Protein AF-A0A822FPP5-F1 (afdb_monomer)

Sequence (127 aa):
FNLKRSSTEFTSPDYYINIRKALISGFFMQAAHLEKTGHYLTIKDNQIVQLHPSTVLDHKPEWVLYNEFVLTTKNYIRTVTDIKPEWLLTIAPQYYELQSLPECEAKRQLMHIYQRMENKRNTQQRT

Structure (mmCIF, N/CA/C/O backbone):
data_AF-A0A822FPP5-F1
#
_entry.id   AF-A0A822FPP5-F1
#
loop_
_atom_site.group_PDB
_atom_site.id
_atom_site.type_symbol
_atom_site.label_atom_id
_atom_site.label_alt_id
_atom_site.label_comp_id
_atom_site.label_asym_id
_atom_site.label_entity_id
_atom_site.label_seq_id
_atom_site.pdbx_PDB_ins_code
_atom_site.Cartn_x
_atom_site.Cartn_y
_atom_site.Cartn_z
_atom_site.occupancy
_atom_site.B_iso_or_equiv
_atom_site.auth_seq_id
_atom_site.auth_comp_id
_atom_site.auth_asym_id
_atom_site.auth_atom_id
_atom_site.pdbx_PDB_model_num
ATOM 1 N N . PHE A 1 1 ? -0.252 5.951 -34.915 1.00 53.50 1 PHE A N 1
ATOM 2 C CA . PHE A 1 1 ? 0.124 6.508 -33.600 1.00 53.50 1 PHE A CA 1
ATOM 3 C C . PHE A 1 1 ? 1.583 6.155 -33.305 1.00 53.50 1 PHE A C 1
ATOM 5 O O . PHE A 1 1 ? 1.849 5.015 -32.962 1.00 53.50 1 PHE A O 1
ATOM 12 N N . ASN A 1 2 ? 2.527 7.091 -33.478 1.00 68.62 2 ASN A N 1
ATOM 13 C CA . ASN A 1 2 ? 3.952 6.896 -33.149 1.00 68.62 2 ASN A CA 1
ATOM 14 C C . ASN A 1 2 ? 4.245 7.403 -31.728 1.00 68.62 2 ASN A C 1
ATOM 16 O O . ASN A 1 2 ? 4.986 8.365 -31.533 1.00 68.62 2 ASN A O 1
ATOM 20 N N . LEU A 1 3 ? 3.618 6.790 -30.723 1.00 76.56 3 LEU A N 1
ATOM 21 C CA . LEU A 1 3 ? 3.969 7.062 -29.330 1.00 76.56 3 LEU A CA 1
ATOM 22 C C . LEU A 1 3 ? 5.274 6.329 -29.006 1.00 76.56 3 LEU A C 1
ATOM 24 O O . LEU A 1 3 ? 5.360 5.108 -29.125 1.00 76.56 3 LEU A O 1
ATOM 28 N N . LYS A 1 4 ? 6.305 7.084 -28.614 1.00 76.88 4 LYS A N 1
ATOM 29 C CA . LYS A 1 4 ? 7.589 6.527 -28.180 1.00 76.88 4 LYS A CA 1
ATOM 30 C C . LYS A 1 4 ? 7.356 5.634 -26.959 1.00 76.88 4 LYS A C 1
ATOM 32 O O . LYS A 1 4 ? 6.850 6.106 -25.943 1.00 76.88 4 LYS A O 1
ATOM 37 N N . ARG A 1 5 ? 7.750 4.358 -27.045 1.00 70.38 5 ARG A N 1
ATOM 38 C CA . ARG A 1 5 ? 7.714 3.426 -25.909 1.00 70.38 5 A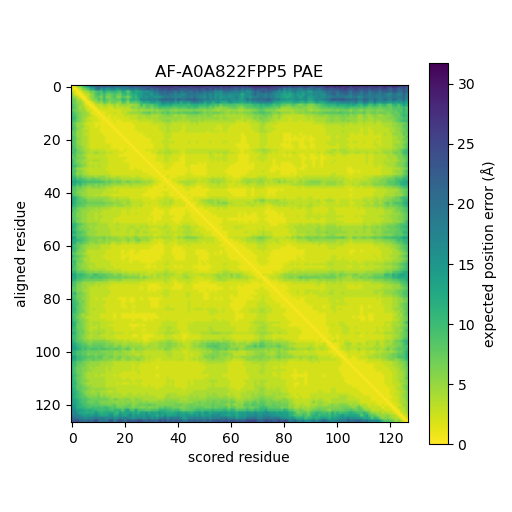RG A CA 1
ATOM 39 C C . ARG A 1 5 ? 8.622 3.965 -24.799 1.00 70.38 5 ARG A C 1
ATOM 41 O O . ARG A 1 5 ? 9.836 4.017 -24.972 1.00 70.38 5 ARG A O 1
ATOM 48 N N . SER A 1 6 ? 8.031 4.372 -23.680 1.00 74.19 6 SER A N 1
ATOM 49 C CA . SER A 1 6 ? 8.745 4.876 -22.498 1.00 74.19 6 SER A CA 1
ATOM 50 C C . SER A 1 6 ? 9.064 3.785 -21.468 1.00 74.19 6 SER A C 1
ATOM 52 O O . SER A 1 6 ? 9.749 4.054 -20.487 1.00 74.19 6 SER A O 1
ATOM 54 N N . SER A 1 7 ? 8.581 2.554 -21.671 1.00 81.38 7 SER A N 1
ATOM 55 C CA . SER A 1 7 ? 8.811 1.438 -20.749 1.00 81.38 7 SER A CA 1
ATOM 56 C C . SER A 1 7 ? 10.234 0.890 -20.857 1.00 81.38 7 SER A C 1
ATOM 58 O O . SER A 1 7 ? 10.757 0.734 -21.964 1.00 81.38 7 SER A O 1
ATOM 60 N N . THR A 1 8 ? 10.800 0.492 -19.721 1.00 88.75 8 THR A N 1
ATOM 61 C CA . THR A 1 8 ? 12.080 -0.219 -19.635 1.00 88.75 8 THR A CA 1
ATOM 62 C C . THR A 1 8 ? 12.021 -1.607 -20.296 1.00 88.75 8 THR A C 1
ATOM 64 O O . THR A 1 8 ? 10.961 -2.103 -20.701 1.00 88.75 8 THR A O 1
ATOM 67 N N . GLU A 1 9 ? 13.184 -2.229 -20.487 1.00 91.25 9 GLU A N 1
ATOM 68 C CA . GLU A 1 9 ? 13.279 -3.627 -20.921 1.00 91.25 9 GLU A CA 1
ATOM 69 C C . GLU A 1 9 ? 12.788 -4.584 -19.831 1.00 91.25 9 GLU A C 1
ATOM 71 O O . GLU A 1 9 ? 12.873 -4.273 -18.645 1.00 91.25 9 GLU A O 1
ATOM 76 N N . PHE A 1 10 ? 12.294 -5.758 -20.232 1.00 90.44 10 PHE A N 1
ATOM 77 C CA . PHE A 1 10 ? 11.768 -6.769 -19.306 1.00 90.44 10 PHE A CA 1
ATOM 78 C C . PHE A 1 10 ? 12.819 -7.281 -18.308 1.00 90.44 10 PHE A C 1
ATOM 80 O O . PHE A 1 10 ? 12.497 -7.609 -17.173 1.00 90.44 10 PHE A O 1
ATOM 87 N N . THR A 1 11 ? 14.084 -7.313 -18.721 1.00 94.50 11 THR A N 1
ATOM 88 C CA . THR A 1 11 ? 15.233 -7.731 -17.906 1.00 94.50 11 THR A CA 1
ATOM 89 C C . THR A 1 11 ? 15.635 -6.697 -16.853 1.00 94.50 11 THR A C 1
ATOM 91 O O . THR A 1 11 ? 16.428 -7.003 -15.964 1.00 94.50 11 THR A O 1
ATOM 94 N N . SER A 1 12 ? 15.109 -5.470 -16.933 1.00 94.31 12 SER A N 1
ATOM 95 C CA . SER A 1 12 ? 15.417 -4.416 -15.974 1.00 94.31 12 SER A CA 1
ATOM 96 C C . SER A 1 12 ? 14.785 -4.724 -14.611 1.00 94.31 12 SER A C 1
ATOM 98 O O . SER A 1 12 ? 13.589 -5.030 -14.553 1.00 94.31 12 SER A O 1
ATOM 100 N N . PRO A 1 13 ? 15.516 -4.538 -13.496 1.00 92.31 13 PRO A N 1
ATOM 101 C CA . PRO A 1 13 ? 14.940 -4.676 -12.156 1.00 92.31 13 PRO A CA 1
ATOM 102 C C . PRO A 1 13 ? 13.786 -3.689 -11.908 1.00 92.31 13 PRO A C 1
ATOM 104 O O . PRO A 1 13 ? 12.908 -3.944 -11.082 1.00 92.31 13 PRO A O 1
ATOM 107 N N . ASP A 1 14 ? 13.743 -2.585 -12.657 1.00 93.00 14 ASP A N 1
ATOM 108 C CA . ASP A 1 14 ? 12.717 -1.556 -12.526 1.00 93.00 14 ASP A CA 1
ATOM 109 C C . ASP A 1 14 ? 11.441 -1.864 -13.313 1.00 93.00 14 ASP A C 1
ATOM 111 O O . ASP A 1 14 ? 10.452 -1.152 -13.147 1.00 93.00 14 ASP A O 1
ATOM 115 N N . TYR A 1 15 ? 11.413 -2.910 -14.149 1.00 94.38 15 TYR A N 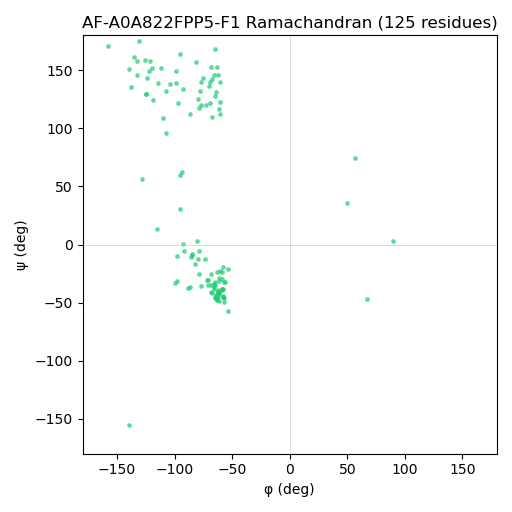1
ATOM 116 C CA . TYR A 1 15 ? 10.276 -3.198 -15.031 1.00 94.38 15 TYR A CA 1
ATOM 117 C C . TYR A 1 15 ? 8.945 -3.282 -14.264 1.00 94.38 15 TYR A C 1
ATOM 119 O O . TYR A 1 15 ? 8.031 -2.488 -14.498 1.00 94.38 15 TYR A O 1
ATOM 127 N N . TYR A 1 16 ? 8.857 -4.165 -13.265 1.00 94.44 16 TYR A N 1
ATOM 128 C CA . TYR A 1 16 ? 7.656 -4.303 -12.433 1.00 94.44 16 TYR A CA 1
ATOM 129 C C . TYR A 1 16 ? 7.450 -3.128 -11.471 1.00 94.44 16 TYR A C 1
ATOM 131 O O . TYR A 1 16 ? 6.315 -2.785 -11.141 1.00 94.44 16 TYR A O 1
ATOM 139 N N . ILE A 1 17 ? 8.529 -2.486 -11.013 1.00 95.12 17 ILE A N 1
ATOM 140 C CA . ILE A 1 17 ? 8.444 -1.308 -10.138 1.00 95.12 17 ILE A CA 1
ATOM 141 C C . ILE A 1 17 ? 7.761 -0.155 -10.878 1.00 95.12 17 ILE A C 1
ATOM 143 O O . ILE A 1 17 ? 6.880 0.498 -10.321 1.00 95.12 17 ILE A O 1
ATOM 147 N N . ASN A 1 18 ? 8.127 0.065 -12.139 1.00 94.44 18 ASN A N 1
ATOM 148 C CA . ASN A 1 18 ? 7.565 1.117 -12.976 1.00 94.44 18 ASN A CA 1
ATOM 149 C C . ASN A 1 18 ? 6.082 0.877 -13.266 1.00 94.44 18 ASN A C 1
ATOM 151 O O . ASN A 1 18 ? 5.305 1.825 -13.206 1.00 94.44 18 ASN A O 1
ATOM 155 N N . ILE A 1 19 ? 5.671 -0.378 -13.485 1.00 95.31 19 ILE A N 1
ATOM 156 C CA . ILE A 1 19 ? 4.251 -0.731 -13.640 1.00 95.31 19 ILE A CA 1
ATOM 157 C C . ILE A 1 19 ? 3.472 -0.380 -12.366 1.00 95.31 19 ILE A C 1
ATOM 159 O O . ILE A 1 19 ? 2.457 0.307 -12.438 1.00 95.31 19 ILE A O 1
ATOM 163 N N . ARG A 1 20 ? 3.969 -0.769 -11.185 1.00 96.50 20 ARG A N 1
ATOM 164 C CA . ARG A 1 20 ? 3.303 -0.452 -9.909 1.00 96.50 20 ARG A CA 1
ATOM 165 C C . ARG A 1 20 ? 3.209 1.051 -9.645 1.00 96.50 20 ARG A C 1
ATOM 167 O O . ARG A 1 20 ? 2.163 1.531 -9.220 1.00 96.50 20 ARG A O 1
ATOM 174 N N . LYS A 1 21 ? 4.268 1.809 -9.942 1.00 95.94 21 LYS A N 1
ATOM 175 C CA . LYS A 1 21 ? 4.245 3.279 -9.859 1.00 95.94 21 LYS A CA 1
ATOM 176 C C . LYS A 1 21 ? 3.234 3.893 -10.832 1.00 95.94 21 LYS A C 1
ATOM 178 O O . LYS A 1 2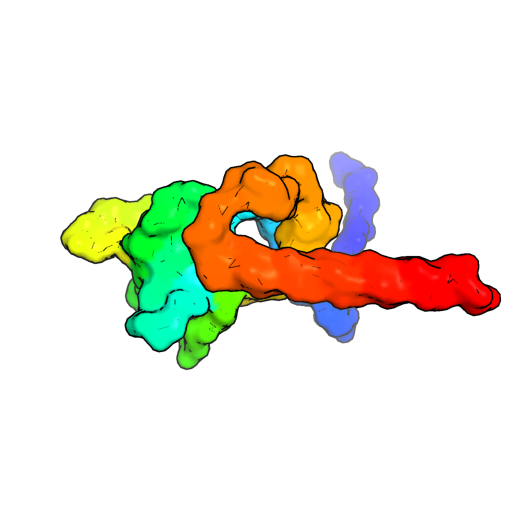1 ? 2.534 4.827 -10.457 1.00 95.94 21 LYS A O 1
ATOM 183 N N . ALA A 1 22 ? 3.118 3.355 -12.045 1.00 95.75 22 ALA A N 1
ATOM 184 C CA . ALA A 1 22 ? 2.123 3.806 -13.016 1.00 95.75 22 ALA A CA 1
ATOM 185 C C . ALA A 1 22 ? 0.682 3.517 -12.557 1.00 95.75 22 ALA A C 1
ATOM 187 O O . ALA A 1 22 ? -0.209 4.326 -12.795 1.00 95.75 22 ALA A O 1
ATOM 188 N N . LEU A 1 23 ? 0.438 2.411 -11.846 1.00 97.31 23 LEU A N 1
ATOM 189 C CA . LEU A 1 23 ? -0.873 2.170 -11.231 1.00 97.31 23 LEU A CA 1
ATOM 190 C C . LEU A 1 23 ? -1.195 3.238 -10.182 1.00 97.31 23 LEU A C 1
ATOM 192 O O . LEU A 1 23 ? -2.298 3.778 -10.176 1.00 97.31 23 LEU A O 1
ATOM 196 N N . ILE A 1 24 ? -0.223 3.608 -9.343 1.00 97.38 24 ILE A N 1
ATOM 197 C CA . ILE A 1 24 ? -0.423 4.642 -8.319 1.00 97.38 24 ILE A CA 1
ATOM 198 C C . ILE A 1 24 ? -0.847 5.973 -8.941 1.00 97.38 24 ILE A C 1
ATOM 200 O O . ILE A 1 24 ? -1.726 6.623 -8.390 1.00 97.38 24 ILE A O 1
ATOM 204 N N . SER A 1 25 ? -0.319 6.376 -10.101 1.00 95.50 25 SER A N 1
ATOM 205 C CA . SER A 1 25 ? -0.717 7.661 -10.696 1.00 95.50 25 SER A CA 1
ATOM 206 C C . SER A 1 25 ? -2.201 7.738 -11.077 1.00 95.50 25 SER A C 1
ATOM 208 O O . SER A 1 25 ? -2.738 8.838 -11.151 1.00 95.50 25 SER A O 1
ATOM 210 N N . GLY A 1 26 ? -2.867 6.598 -11.302 1.00 96.31 26 GLY A N 1
ATOM 211 C CA . GLY A 1 26 ? -4.315 6.541 -11.544 1.00 96.31 26 GLY A CA 1
ATOM 212 C C . GLY A 1 26 ? -5.145 6.189 -10.306 1.00 96.31 26 GLY A C 1
ATOM 213 O O . GLY A 1 26 ? -6.269 6.658 -10.166 1.00 96.31 26 GLY A O 1
ATOM 214 N N . PHE A 1 27 ? -4.590 5.387 -9.398 1.00 97.62 27 PHE A N 1
ATOM 215 C CA . PHE A 1 27 ? -5.322 4.757 -8.296 1.00 97.62 27 PHE A CA 1
ATOM 216 C C . PHE A 1 27 ? -4.877 5.228 -6.906 1.00 97.62 27 PHE A C 1
ATOM 218 O O . PHE A 1 27 ? -5.243 4.614 -5.912 1.00 97.62 27 PHE A O 1
ATOM 225 N N . PHE A 1 28 ? -4.110 6.316 -6.793 1.00 96.81 28 PHE A N 1
ATOM 226 C CA . PHE A 1 28 ? -3.558 6.812 -5.521 1.00 96.81 28 PHE A CA 1
ATOM 227 C C . PHE A 1 28 ? -4.598 7.042 -4.411 1.00 96.81 28 PHE A C 1
ATOM 229 O O . PHE A 1 28 ? -4.230 7.070 -3.247 1.00 96.81 28 PHE A O 1
ATOM 236 N N . MET A 1 29 ? -5.884 7.207 -4.726 1.00 97.12 29 MET A N 1
ATOM 237 C CA . MET A 1 29 ? -6.941 7.313 -3.709 1.00 97.12 29 MET A CA 1
ATOM 238 C C . MET A 1 29 ? -7.350 5.948 -3.131 1.00 97.12 29 MET A C 1
ATOM 240 O O . MET A 1 29 ? -7.823 5.869 -2.001 1.00 97.12 29 MET A O 1
ATOM 244 N N . GLN A 1 30 ? -7.147 4.869 -3.886 1.00 97.94 30 GLN A N 1
ATOM 245 C CA . GLN A 1 30 ? -7.532 3.501 -3.549 1.00 97.94 30 GLN A CA 1
ATOM 246 C C . GLN A 1 30 ? -6.367 2.740 -2.904 1.00 97.94 30 GLN A C 1
ATOM 248 O O . GLN A 1 30 ? -5.895 1.716 -3.400 1.00 97.94 30 GLN A O 1
ATOM 253 N N . ALA A 1 31 ? -5.891 3.259 -1.773 1.00 98.00 31 ALA A N 1
ATOM 254 C CA . ALA A 1 31 ? -4.854 2.625 -0.966 1.00 98.00 31 ALA A CA 1
ATOM 255 C C . ALA A 1 31 ? -5.405 2.146 0.383 1.00 98.00 31 ALA A C 1
ATOM 257 O O . ALA A 1 31 ? -6.345 2.732 0.932 1.00 98.00 31 ALA A O 1
ATOM 258 N N . ALA A 1 32 ? -4.794 1.101 0.936 1.00 98.19 32 ALA A N 1
ATOM 259 C CA . ALA A 1 32 ? -5.081 0.609 2.276 1.00 98.19 32 ALA A CA 1
ATOM 260 C C . ALA A 1 32 ? -3.800 0.192 3.012 1.00 98.19 32 ALA A C 1
ATOM 262 O O . ALA A 1 32 ? -2.820 -0.232 2.394 1.00 98.19 32 ALA A O 1
ATOM 263 N N . HIS A 1 33 ? -3.832 0.312 4.336 1.00 98.25 33 HIS A N 1
ATOM 264 C CA . HIS A 1 33 ? -2.736 -0.011 5.246 1.00 98.25 33 HIS A CA 1
ATOM 265 C C . HIS A 1 33 ? -3.113 -1.191 6.147 1.00 98.25 33 HIS A C 1
ATOM 267 O O . HIS A 1 33 ? -4.253 -1.271 6.606 1.00 98.25 33 HIS A O 1
ATOM 273 N N . LEU A 1 34 ? -2.179 -2.109 6.384 1.00 97.88 34 LEU A N 1
ATOM 274 C CA . LEU A 1 34 ? -2.362 -3.258 7.265 1.00 97.88 34 LEU A CA 1
ATOM 275 C C . LEU A 1 34 ? -2.225 -2.839 8.732 1.00 97.88 34 LEU A C 1
ATOM 277 O O . LEU A 1 34 ? -1.152 -2.463 9.195 1.00 97.88 34 LEU A O 1
ATOM 281 N N . GLU A 1 35 ? -3.295 -2.994 9.500 1.00 95.88 35 GLU A N 1
ATOM 282 C CA . GLU A 1 35 ? -3.270 -2.755 10.938 1.00 95.88 35 GLU A CA 1
ATOM 283 C C . GLU A 1 35 ? -2.698 -3.960 11.700 1.00 95.88 35 GLU A C 1
ATOM 285 O O . GLU A 1 35 ? -2.774 -5.111 11.261 1.00 95.88 35 GLU A O 1
ATOM 290 N N . LYS A 1 36 ? -2.189 -3.719 12.916 1.00 92.38 36 LYS A N 1
ATOM 291 C CA . LYS A 1 36 ? -1.603 -4.758 13.795 1.00 92.38 36 LYS A CA 1
ATOM 292 C C . LYS A 1 36 ? -2.575 -5.889 14.146 1.00 92.38 36 LYS A C 1
ATOM 294 O O . LYS A 1 36 ? -2.163 -6.992 14.484 1.00 92.38 36 LYS A O 1
ATOM 299 N N . THR A 1 37 ? -3.869 -5.609 14.069 1.00 91.81 37 THR A N 1
ATOM 300 C CA . THR A 1 37 ? -4.969 -6.559 14.284 1.00 91.81 37 THR A CA 1
ATOM 301 C C . THR A 1 37 ? -5.220 -7.467 13.071 1.00 91.81 37 THR A C 1
ATOM 303 O O . THR A 1 37 ? -6.028 -8.391 13.152 1.00 91.81 37 THR A O 1
ATOM 306 N N . GLY A 1 38 ? -4.535 -7.237 11.945 1.00 92.88 38 GLY A N 1
ATOM 307 C CA . GLY A 1 3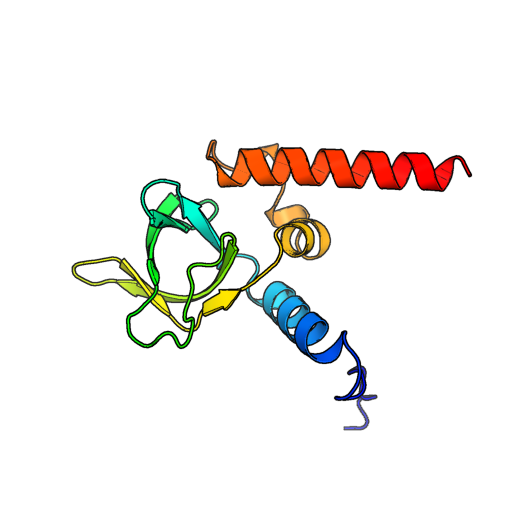8 ? -4.535 -8.103 10.765 1.00 92.88 38 GLY A CA 1
ATOM 308 C C . GLY A 1 38 ? -5.609 -7.798 9.716 1.00 92.88 38 GLY A C 1
ATOM 309 O O . GLY A 1 38 ? -5.693 -8.544 8.728 1.00 92.88 38 GLY A O 1
ATOM 310 N N . HIS A 1 39 ? -6.413 -6.747 9.918 1.00 94.88 39 HIS A N 1
ATOM 311 C CA . HIS A 1 39 ? -7.293 -6.160 8.902 1.00 94.88 39 HIS A CA 1
ATOM 312 C C . HIS A 1 39 ? -6.619 -4.971 8.213 1.00 94.88 39 HIS A C 1
ATOM 314 O O . HIS A 1 39 ? -5.632 -4.437 8.711 1.00 94.88 39 HIS A O 1
ATOM 320 N N . TYR A 1 40 ? -7.162 -4.557 7.073 1.00 97.94 40 TYR A N 1
ATOM 321 C CA . TYR A 1 40 ? -6.715 -3.365 6.368 1.00 97.94 40 TYR A CA 1
ATOM 322 C C . TYR A 1 40 ? -7.633 -2.187 6.673 1.00 97.94 40 TYR A C 1
ATOM 324 O O . TYR A 1 40 ? -8.835 -2.367 6.871 1.00 97.94 40 TYR A O 1
ATOM 332 N N . LEU A 1 41 ? -7.066 -0.988 6.664 1.00 97.31 41 LEU A N 1
ATOM 333 C CA . LEU A 1 41 ? -7.784 0.268 6.795 1.00 97.31 41 LEU A CA 1
ATOM 334 C C . LEU A 1 41 ? -7.568 1.099 5.528 1.00 97.31 41 LEU A C 1
ATOM 336 O O . LEU A 1 41 ? -6.422 1.336 5.134 1.00 97.31 41 LEU A O 1
ATOM 340 N N . THR A 1 42 ? -8.645 1.520 4.861 1.00 97.19 42 THR A N 1
ATOM 341 C CA . THR A 1 42 ? -8.519 2.410 3.698 1.00 97.19 42 THR A CA 1
ATOM 342 C C . THR A 1 42 ? -8.009 3.784 4.122 1.00 97.19 42 THR A C 1
ATOM 344 O O . THR A 1 42 ? -8.366 4.307 5.180 1.00 97.19 42 THR A O 1
ATOM 347 N N . ILE A 1 43 ? -7.158 4.381 3.290 1.00 95.06 43 ILE A N 1
ATOM 348 C CA . ILE A 1 43 ? -6.603 5.705 3.573 1.00 95.06 43 ILE A CA 1
ATOM 349 C C . ILE A 1 43 ? -7.705 6.773 3.452 1.00 95.06 43 ILE A C 1
ATOM 351 O O . ILE A 1 43 ? -8.518 6.723 2.536 1.00 95.06 43 ILE A O 1
ATOM 355 N N . LYS A 1 44 ? -7.702 7.753 4.367 1.00 90.69 44 LYS A N 1
ATOM 356 C CA . LYS A 1 44 ? -8.700 8.831 4.556 1.00 90.69 44 LYS A CA 1
ATOM 357 C C . LYS A 1 44 ? -10.088 8.388 5.028 1.00 90.69 44 LYS A C 1
ATOM 359 O O . LYS A 1 44 ? -10.581 8.976 5.985 1.00 90.69 44 LYS A O 1
ATOM 364 N N . ASP A 1 45 ? -10.680 7.357 4.433 1.00 91.75 45 ASP A N 1
ATOM 365 C CA . ASP A 1 45 ? -12.058 6.946 4.766 1.00 91.75 45 ASP A CA 1
ATOM 366 C C . ASP A 1 45 ? -12.150 5.997 5.969 1.00 91.75 45 ASP A C 1
ATOM 368 O O . ASP A 1 45 ? -13.248 5.723 6.461 1.00 91.75 45 ASP A O 1
ATOM 372 N N . ASN A 1 46 ? -11.008 5.475 6.431 1.00 93.12 46 ASN A N 1
ATOM 373 C CA . ASN A 1 46 ? -10.887 4.568 7.570 1.00 93.12 46 ASN A CA 1
ATOM 374 C C . ASN A 1 46 ? -11.852 3.367 7.513 1.00 93.12 46 ASN A C 1
ATOM 376 O O . ASN A 1 46 ? -12.368 2.914 8.536 1.00 93.12 46 ASN A O 1
ATOM 380 N N . GLN A 1 47 ? -12.107 2.838 6.313 1.00 95.81 47 GLN A N 1
ATOM 381 C CA . GLN A 1 47 ? -12.955 1.663 6.149 1.00 95.81 47 GLN A CA 1
ATOM 382 C C . GLN A 1 47 ? -12.156 0.409 6.477 1.00 95.81 47 GLN A C 1
ATOM 384 O O . GLN A 1 47 ? -11.100 0.160 5.892 1.00 95.81 47 GLN A O 1
ATOM 389 N N . ILE A 1 48 ? -12.681 -0.394 7.401 1.00 96.94 48 ILE A N 1
ATOM 390 C CA . ILE A 1 48 ? -12.117 -1.703 7.729 1.00 96.94 48 ILE A CA 1
ATOM 391 C C . ILE A 1 48 ? -12.431 -2.653 6.576 1.00 96.94 48 ILE A C 1
ATOM 393 O O . ILE A 1 48 ? -13.600 -2.894 6.268 1.00 96.94 48 ILE A O 1
ATOM 397 N N . VAL A 1 49 ? -11.390 -3.205 5.959 1.00 97.75 49 VAL A N 1
ATOM 398 C CA . VAL A 1 49 ? -11.482 -4.112 4.812 1.00 97.75 49 VAL A CA 1
ATOM 399 C C . VAL A 1 49 ? -10.561 -5.320 4.972 1.00 97.75 49 VAL A C 1
ATOM 401 O O . VAL A 1 49 ? -9.611 -5.328 5.760 1.00 97.75 49 VAL A O 1
ATOM 404 N N . GLN A 1 50 ? -10.841 -6.374 4.214 1.00 97.31 50 GLN A N 1
ATOM 405 C CA . GLN A 1 50 ? -9.974 -7.545 4.081 1.00 97.31 50 GLN A CA 1
ATOM 406 C C . GLN A 1 50 ? -9.574 -7.747 2.620 1.00 97.31 50 GLN A C 1
ATOM 408 O O . GLN A 1 50 ? -10.263 -7.297 1.706 1.00 97.31 50 GLN A O 1
ATOM 413 N N . LEU A 1 51 ? -8.468 -8.453 2.382 1.00 97.62 51 LEU A N 1
ATOM 414 C CA . LEU A 1 51 ? -8.139 -8.882 1.025 1.00 97.62 51 LEU A CA 1
ATOM 415 C C . LEU A 1 51 ? -9.215 -9.856 0.541 1.00 97.62 51 LEU A C 1
ATOM 417 O O . LEU A 1 51 ? -9.585 -10.786 1.262 1.00 97.62 51 LEU A O 1
ATOM 421 N N . HIS A 1 52 ? -9.735 -9.629 -0.662 1.00 97.38 52 HIS A N 1
ATOM 422 C CA . HIS A 1 52 ? -10.712 -10.530 -1.258 1.00 97.38 52 HIS A CA 1
ATOM 423 C C . HIS A 1 52 ? -10.109 -11.942 -1.421 1.00 97.38 52 HIS A C 1
ATOM 425 O O . HIS A 1 52 ? -8.958 -12.041 -1.853 1.00 97.38 52 HIS A O 1
ATOM 431 N N . PRO A 1 53 ? -10.855 -13.038 -1.157 1.00 95.12 53 PRO A N 1
ATOM 432 C CA . PRO A 1 53 ? -10.327 -14.408 -1.234 1.00 95.12 53 PRO A CA 1
ATOM 433 C C . PRO A 1 53 ? -9.750 -14.813 -2.597 1.00 95.12 53 PRO A C 1
ATOM 435 O O . PRO A 1 53 ? -8.975 -15.754 -2.680 1.00 95.12 53 PRO A O 1
ATOM 438 N N . SER A 1 54 ? -10.117 -14.104 -3.668 1.00 95.88 54 SER A N 1
ATOM 439 C CA . SER A 1 54 ? -9.570 -14.321 -5.015 1.00 95.88 54 SER A CA 1
ATOM 440 C C . SER A 1 54 ? -8.201 -13.668 -5.249 1.00 95.88 54 SER A C 1
ATOM 442 O O . SER A 1 54 ? -7.736 -13.649 -6.388 1.00 95.88 54 SER A O 1
ATOM 444 N N . THR A 1 55 ? -7.604 -13.026 -4.240 1.00 95.62 55 THR A N 1
ATOM 445 C CA . THR A 1 55 ? -6.263 -12.448 -4.369 1.00 95.62 55 THR A CA 1
ATOM 446 C C . THR A 1 55 ? -5.223 -13.546 -4.572 1.00 95.62 55 THR A C 1
ATOM 448 O O . THR A 1 55 ? -5.337 -14.632 -4.013 1.00 95.62 55 THR A O 1
ATOM 451 N N . VAL A 1 56 ? -4.189 -13.247 -5.355 1.00 96.38 56 VAL A N 1
ATOM 452 C CA . VAL A 1 56 ? -3.042 -14.145 -5.576 1.00 96.38 56 VAL A CA 1
ATOM 453 C C . 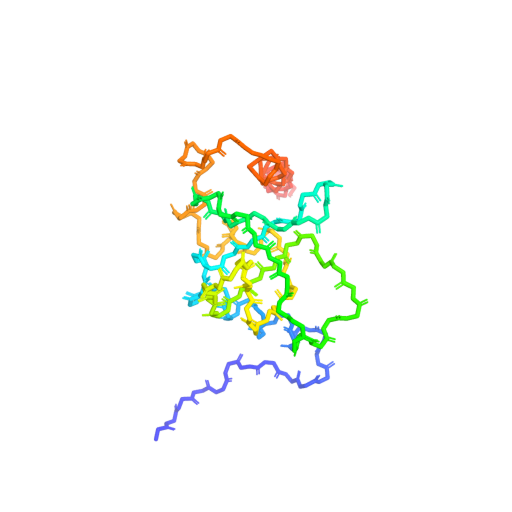VAL A 1 56 ? -1.889 -13.875 -4.606 1.00 96.38 56 VAL A C 1
ATOM 455 O O . VAL A 1 56 ? -0.848 -14.515 -4.698 1.00 96.38 56 VAL A O 1
ATOM 458 N N . LEU A 1 57 ? -2.050 -12.903 -3.702 1.00 94.25 57 LEU A N 1
ATOM 459 C CA . LEU A 1 57 ? -1.053 -12.596 -2.683 1.00 94.25 57 LEU A CA 1
ATOM 460 C C . LEU A 1 57 ? -0.992 -13.735 -1.659 1.00 94.25 57 LEU A C 1
ATOM 462 O O . LEU A 1 57 ? -1.986 -14.052 -1.008 1.00 94.25 57 LEU A O 1
ATOM 466 N N . ASP A 1 58 ? 0.193 -14.315 -1.508 1.00 92.44 58 ASP A N 1
ATOM 467 C CA . ASP A 1 58 ? 0.523 -15.361 -0.532 1.00 92.44 58 ASP A CA 1
ATOM 468 C C . ASP A 1 58 ? 0.898 -14.798 0.852 1.00 92.44 58 ASP A C 1
ATOM 470 O O . ASP A 1 58 ? 1.003 -15.533 1.833 1.00 92.44 58 ASP A O 1
ATOM 474 N N . HIS A 1 59 ? 1.059 -13.480 0.945 1.00 93.62 59 HIS A N 1
ATOM 475 C CA . HIS A 1 59 ? 1.365 -12.739 2.161 1.00 93.62 59 HIS A CA 1
ATOM 476 C C . HIS A 1 59 ? 0.417 -11.543 2.328 1.00 93.62 59 HIS A C 1
ATOM 478 O O . HIS A 1 59 ? -0.415 -11.250 1.467 1.00 93.62 59 HIS A O 1
ATOM 484 N 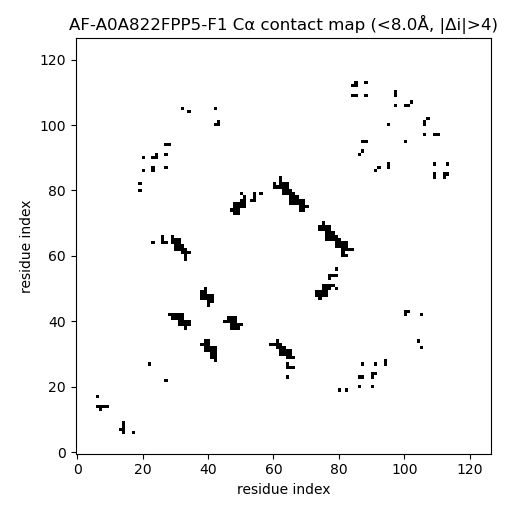N . LYS A 1 60 ? 0.536 -10.839 3.459 1.00 95.06 60 LYS A N 1
ATOM 485 C CA . LYS A 1 60 ? -0.180 -9.585 3.732 1.00 95.06 60 LYS A CA 1
ATOM 486 C C . LYS A 1 60 ? 0.801 -8.410 3.657 1.00 95.06 60 LYS A C 1
ATOM 488 O O . LYS A 1 60 ? 1.485 -8.158 4.649 1.00 95.06 60 LYS A O 1
ATOM 493 N N . PRO A 1 61 ? 0.910 -7.714 2.510 1.00 97.00 61 PRO A N 1
ATOM 494 C CA . PRO A 1 61 ? 1.746 -6.525 2.406 1.00 97.00 61 PRO A CA 1
ATOM 495 C C . PRO A 1 61 ? 1.243 -5.430 3.343 1.00 97.00 61 PRO A C 1
ATOM 497 O O . PRO A 1 61 ? 0.037 -5.283 3.535 1.00 97.00 61 PRO A O 1
ATOM 500 N N . GLU A 1 62 ? 2.153 -4.640 3.899 1.00 97.38 62 GLU A N 1
ATOM 501 C CA . GLU A 1 62 ? 1.796 -3.555 4.816 1.00 97.38 62 GLU A CA 1
ATOM 502 C C . GLU A 1 62 ? 1.000 -2.443 4.120 1.00 97.38 62 GLU A C 1
ATOM 504 O O . GLU A 1 62 ? 0.054 -1.899 4.683 1.00 97.38 62 GLU A O 1
ATOM 509 N N . TRP A 1 63 ? 1.341 -2.154 2.864 1.00 98.06 63 TRP A N 1
ATOM 510 C CA . TRP A 1 63 ? 0.688 -1.147 2.041 1.00 98.06 63 TRP A CA 1
ATOM 511 C C . TRP A 1 63 ? 0.216 -1.768 0.741 1.00 98.06 63 TRP A C 1
ATOM 513 O O . TRP A 1 63 ? 0.975 -2.424 0.025 1.00 98.06 63 TRP A O 1
ATOM 523 N N . VAL A 1 64 ? -1.050 -1.534 0.418 1.00 98.25 64 VAL A N 1
ATOM 524 C CA . VAL A 1 64 ? -1.646 -2.072 -0.795 1.00 98.25 64 VAL A CA 1
ATOM 525 C C . VAL A 1 64 ? -2.424 -1.019 -1.558 1.00 98.25 64 VAL A C 1
ATOM 527 O O . VAL A 1 64 ? -3.063 -0.141 -0.980 1.00 98.25 64 VAL A O 1
ATOM 530 N N . LEU A 1 65 ? -2.384 -1.148 -2.876 1.00 98.31 65 LEU A N 1
ATOM 531 C CA . LEU A 1 65 ? -3.278 -0.483 -3.812 1.00 98.31 65 LEU A CA 1
ATOM 532 C C . LEU A 1 65 ? -4.374 -1.474 -4.201 1.00 98.31 65 LEU A C 1
ATOM 534 O O . LEU A 1 65 ? -4.072 -2.647 -4.430 1.00 98.31 65 LEU A O 1
ATOM 538 N N . TYR A 1 66 ? -5.619 -1.031 -4.302 1.00 98.31 66 TYR A N 1
ATOM 539 C CA . TYR A 1 66 ? -6.727 -1.859 -4.776 1.00 98.31 66 TYR A CA 1
ATOM 540 C C . TYR A 1 66 ? -7.442 -1.183 -5.943 1.00 98.31 66 TYR A C 1
ATOM 542 O O . TYR A 1 66 ? -7.325 0.023 -6.115 1.00 98.31 66 TYR A O 1
ATOM 550 N N . ASN A 1 67 ? -8.160 -1.966 -6.750 1.00 97.81 67 ASN A N 1
ATOM 551 C CA . ASN A 1 67 ? -8.976 -1.444 -7.854 1.00 97.81 67 ASN A CA 1
ATOM 552 C C . ASN A 1 67 ? -10.459 -1.342 -7.478 1.00 97.81 67 ASN A C 1
ATOM 554 O O . ASN A 1 67 ? -11.190 -0.497 -7.989 1.00 97.81 67 ASN A O 1
ATOM 558 N N . GLU A 1 68 ? -10.940 -2.256 -6.634 1.00 97.81 68 GLU A N 1
ATOM 559 C CA . GLU A 1 68 ? -12.367 -2.374 -6.349 1.00 97.81 68 GLU A CA 1
ATOM 560 C C . GLU A 1 68 ? -12.639 -2.597 -4.866 1.00 97.81 68 GLU A C 1
ATOM 562 O O . GLU A 1 68 ? -11.999 -3.429 -4.218 1.00 97.81 68 GLU A O 1
ATOM 567 N N . PHE A 1 69 ? -13.637 -1.870 -4.364 1.00 97.81 69 PHE A N 1
ATOM 568 C CA . PHE A 1 69 ? -14.229 -2.067 -3.051 1.00 97.81 69 PHE A CA 1
ATOM 569 C C . PHE A 1 69 ? -15.500 -2.911 -3.195 1.00 97.81 69 PHE A C 1
ATOM 571 O O . PHE A 1 69 ? -16.434 -2.524 -3.895 1.00 97.81 69 PHE A O 1
ATOM 578 N N . VAL A 1 70 ? -15.551 -4.054 -2.517 1.00 97.75 70 VAL A N 1
ATOM 579 C CA . VAL A 1 70 ? -16.669 -5.000 -2.574 1.00 97.75 70 VAL A CA 1
ATOM 580 C C . VAL A 1 70 ? -17.412 -4.974 -1.238 1.00 97.75 70 VAL A C 1
ATOM 582 O O . VAL A 1 70 ? -16.909 -5.456 -0.219 1.00 97.75 70 VAL A O 1
ATOM 585 N N . LEU A 1 71 ? -18.619 -4.405 -1.254 1.00 96.62 71 LEU A N 1
ATOM 586 C CA . LEU A 1 71 ? -19.498 -4.277 -0.091 1.00 96.62 71 LEU A CA 1
ATOM 587 C C . LEU A 1 71 ? -20.349 -5.548 0.075 1.00 96.62 71 LEU A C 1
ATOM 589 O O . LEU A 1 71 ? -21.210 -5.834 -0.755 1.00 96.62 71 LEU A O 1
ATOM 593 N N . THR A 1 72 ? -20.111 -6.311 1.144 1.00 94.31 72 THR A N 1
ATOM 594 C CA . THR A 1 72 ? -20.907 -7.503 1.508 1.00 94.31 72 THR A CA 1
ATOM 595 C C . THR A 1 72 ? -21.114 -7.556 3.029 1.00 94.31 72 THR A C 1
ATOM 597 O O . THR A 1 72 ? -21.022 -6.532 3.697 1.00 94.31 72 THR A O 1
ATOM 600 N N . THR A 1 73 ? -21.345 -8.738 3.615 1.00 94.31 73 THR A N 1
ATOM 601 C CA . THR A 1 73 ? -21.305 -8.941 5.075 1.00 94.31 73 THR A CA 1
ATOM 602 C C . THR A 1 73 ? -19.958 -8.539 5.689 1.00 94.31 73 THR A C 1
ATOM 604 O O . THR A 1 73 ? -19.908 -8.085 6.829 1.00 94.31 73 THR A O 1
ATOM 607 N N . LYS A 1 74 ? -18.860 -8.705 4.942 1.00 94.62 74 LYS A N 1
ATOM 608 C CA . LYS A 1 74 ? -17.545 -8.130 5.255 1.00 94.62 74 LYS A CA 1
ATOM 609 C C . LYS A 1 74 ? -17.090 -7.296 4.063 1.00 94.62 74 LYS A C 1
ATOM 611 O O . LYS A 1 74 ? -17.327 -7.673 2.917 1.00 94.62 74 LYS A O 1
ATOM 616 N N . ASN A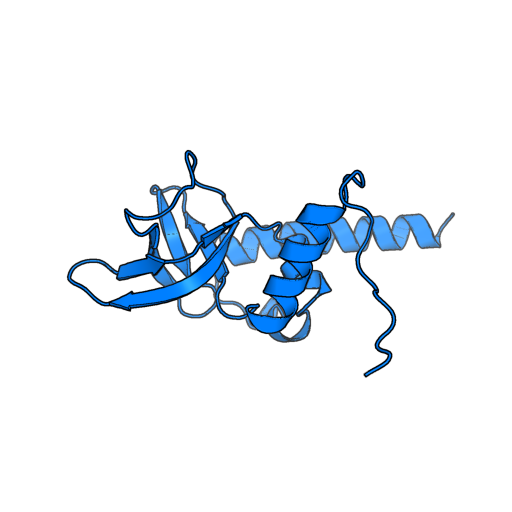 1 75 ? -16.430 -6.176 4.321 1.00 97.56 75 ASN A N 1
ATOM 617 C CA . ASN A 1 75 ? -15.888 -5.358 3.243 1.00 97.56 75 ASN A CA 1
ATOM 618 C C . ASN A 1 75 ? -14.595 -5.982 2.726 1.00 97.56 75 ASN A C 1
ATOM 620 O O . ASN A 1 75 ? -13.703 -6.322 3.512 1.00 97.56 75 ASN A O 1
ATOM 624 N N . TYR A 1 76 ? -14.482 -6.101 1.408 1.00 97.88 76 TYR A N 1
ATOM 625 C CA . TYR A 1 76 ? -13.289 -6.623 0.757 1.00 97.88 76 TYR A CA 1
ATOM 626 C C . TYR A 1 76 ? -12.711 -5.621 -0.231 1.00 97.88 76 TYR A C 1
ATOM 628 O O . TYR A 1 76 ? -13.443 -4.874 -0.873 1.00 97.88 76 TYR A O 1
ATOM 636 N N . ILE A 1 77 ? -11.394 -5.663 -0.401 1.00 98.25 77 ILE A N 1
ATOM 637 C CA . ILE A 1 77 ? -10.701 -5.014 -1.512 1.00 98.25 77 ILE A CA 1
ATOM 638 C C . ILE A 1 77 ? -10.203 -6.072 -2.496 1.00 98.25 77 ILE A C 1
ATOM 640 O O . ILE A 1 77 ? -9.630 -7.092 -2.096 1.00 98.25 77 ILE A O 1
ATOM 644 N N . ARG A 1 78 ? -10.459 -5.851 -3.787 1.00 97.81 78 ARG A N 1
ATOM 645 C CA . ARG A 1 78 ? -10.174 -6.801 -4.873 1.00 97.81 78 ARG A CA 1
ATOM 646 C C . ARG A 1 78 ? -9.196 -6.207 -5.888 1.00 97.81 78 ARG A C 1
ATOM 648 O O . ARG A 1 78 ? -9.136 -4.992 -6.071 1.00 97.81 78 ARG A O 1
ATOM 655 N N . THR A 1 79 ? -8.435 -7.098 -6.531 1.00 97.56 79 THR A N 1
ATOM 656 C CA . THR A 1 79 ? -7.338 -6.771 -7.459 1.00 97.56 79 THR A CA 1
ATOM 657 C C . THR A 1 79 ? -6.311 -5.884 -6.765 1.00 97.56 79 THR A C 1
ATOM 659 O O . THR A 1 79 ? -6.263 -4.671 -6.947 1.00 97.56 79 THR A O 1
ATOM 662 N N . VAL A 1 80 ? -5.543 -6.522 -5.886 1.00 97.88 80 VAL A N 1
ATOM 663 C CA . VAL A 1 80 ? -4.673 -5.849 -4.925 1.00 97.88 80 VAL A CA 1
ATOM 664 C C . VAL A 1 80 ? -3.219 -5.942 -5.378 1.00 97.88 80 VAL A C 1
ATOM 666 O O . VAL A 1 80 ? -2.776 -6.992 -5.838 1.00 97.88 80 VAL A O 1
ATOM 669 N N . THR A 1 81 ? -2.478 -4.845 -5.245 1.00 97.88 81 THR A N 1
ATOM 670 C CA . THR A 1 81 ? -1.055 -4.748 -5.587 1.00 97.88 81 THR A CA 1
ATOM 671 C C . THR A 1 81 ? -0.261 -4.249 -4.383 1.00 97.88 81 THR A C 1
ATOM 673 O O . THR A 1 81 ? -0.606 -3.222 -3.804 1.00 97.88 81 THR A O 1
ATOM 676 N N . ASP A 1 82 ? 0.820 -4.949 -4.033 1.00 97.50 82 ASP A N 1
ATOM 677 C CA . ASP A 1 82 ? 1.802 -4.500 -3.035 1.00 97.50 82 ASP A CA 1
ATOM 678 C C . ASP A 1 82 ? 2.526 -3.234 -3.514 1.00 97.50 82 ASP A C 1
ATOM 680 O O . ASP A 1 82 ? 3.090 -3.215 -4.617 1.00 97.50 82 ASP A O 1
ATOM 684 N N . ILE A 1 83 ? 2.541 -2.188 -2.688 1.00 97.62 83 ILE A N 1
ATOM 685 C CA . ILE A 1 83 ? 3.165 -0.902 -3.005 1.00 97.62 83 ILE A CA 1
ATOM 686 C C . ILE A 1 83 ? 4.048 -0.402 -1.868 1.00 97.62 83 ILE A C 1
ATOM 688 O O . ILE A 1 83 ? 3.867 -0.741 -0.705 1.00 97.62 83 ILE A O 1
ATOM 692 N N . LYS A 1 84 ? 4.987 0.486 -2.204 1.00 97.12 84 LYS A N 1
ATOM 693 C CA . LYS A 1 84 ? 5.772 1.200 -1.197 1.00 97.12 84 LYS A CA 1
ATOM 694 C C . LYS A 1 84 ? 5.121 2.543 -0.839 1.00 97.12 84 LYS A C 1
ATOM 696 O O . LYS A 1 84 ? 4.786 3.298 -1.758 1.00 97.12 84 LYS A O 1
ATOM 701 N N . PRO A 1 85 ? 5.003 2.897 0.452 1.00 96.12 85 PRO A N 1
ATOM 702 C CA . PRO A 1 85 ? 4.402 4.161 0.886 1.00 96.12 85 PRO A CA 1
ATOM 703 C C . PRO A 1 85 ? 5.142 5.406 0.373 1.00 96.12 85 PRO A C 1
ATOM 705 O O . PRO A 1 85 ? 4.510 6.431 0.117 1.00 96.12 85 PRO A O 1
ATOM 708 N N . GLU A 1 86 ? 6.458 5.331 0.125 1.00 96.62 86 GLU A N 1
ATOM 709 C CA . GLU A 1 86 ? 7.215 6.437 -0.485 1.00 96.62 86 GLU A CA 1
ATOM 710 C C . GLU A 1 86 ? 6.663 6.838 -1.862 1.00 96.62 86 GLU A C 1
ATOM 712 O O . GLU A 1 86 ? 6.781 7.992 -2.282 1.00 96.62 86 GLU A O 1
ATOM 717 N N . TRP A 1 87 ? 6.075 5.891 -2.597 1.00 97.12 87 TRP A N 1
ATOM 718 C CA . TRP A 1 87 ? 5.526 6.152 -3.925 1.00 97.12 87 TRP A CA 1
ATOM 719 C C . TRP A 1 87 ? 4.253 6.995 -3.848 1.00 97.12 87 TRP A C 1
ATOM 721 O O . TRP A 1 87 ? 4.060 7.867 -4.686 1.00 97.12 87 TRP A O 1
ATOM 731 N N . LEU A 1 88 ? 3.433 6.812 -2.813 1.00 96.94 88 LEU A N 1
ATOM 732 C CA . LEU A 1 88 ? 2.235 7.624 -2.581 1.00 96.94 88 LEU A CA 1
ATOM 733 C C . LEU A 1 88 ? 2.605 9.091 -2.316 1.00 96.94 88 LEU A C 1
ATOM 735 O O . LEU A 1 88 ? 2.065 9.993 -2.954 1.00 96.94 88 LEU A O 1
ATOM 739 N N . LEU A 1 89 ? 3.603 9.313 -1.451 1.00 96.31 89 LEU A N 1
ATOM 740 C CA . LEU A 1 89 ? 4.107 10.649 -1.108 1.00 96.31 89 LEU A CA 1
ATOM 741 C C . LEU A 1 89 ? 4.751 11.374 -2.298 1.00 96.31 89 LEU A C 1
ATOM 743 O O . LEU A 1 89 ? 4.701 12.597 -2.372 1.00 96.31 89 LEU A O 1
ATOM 747 N N . THR A 1 90 ? 5.378 10.636 -3.216 1.00 95.62 90 THR A N 1
ATOM 748 C CA . THR A 1 90 ? 6.085 11.224 -4.368 1.00 95.62 90 THR A CA 1
ATOM 749 C C . THR A 1 90 ? 5.189 11.435 -5.580 1.00 95.62 90 THR A C 1
ATOM 751 O O . THR A 1 90 ? 5.352 12.432 -6.276 1.00 95.62 90 THR A O 1
ATOM 754 N N . ILE A 1 91 ? 4.257 10.516 -5.841 1.00 96.25 91 ILE A N 1
ATOM 755 C CA . ILE A 1 91 ? 3.405 10.544 -7.038 1.00 96.25 91 ILE A CA 1
ATOM 756 C C . ILE A 1 91 ? 2.156 11.401 -6.808 1.00 96.25 91 ILE A C 1
ATOM 758 O O . ILE A 1 91 ? 1.736 12.108 -7.720 1.00 96.25 91 ILE A O 1
ATOM 762 N N . ALA A 1 92 ? 1.583 11.377 -5.601 1.00 96.25 92 ALA A N 1
ATOM 763 C CA . ALA A 1 92 ? 0.368 12.118 -5.264 1.00 96.25 92 ALA A CA 1
ATOM 764 C C . ALA A 1 92 ? 0.536 12.973 -3.988 1.00 96.25 92 ALA A C 1
ATOM 766 O O . ALA A 1 92 ? -0.256 12.842 -3.050 1.00 96.25 92 ALA A O 1
ATOM 767 N N . PRO A 1 93 ? 1.533 13.880 -3.932 1.00 95.25 93 PRO A N 1
ATOM 768 C CA . PRO A 1 93 ? 1.841 14.651 -2.724 1.00 95.25 93 PRO A CA 1
ATOM 769 C C . PRO A 1 93 ? 0.652 15.477 -2.218 1.00 95.25 93 PRO A C 1
ATOM 771 O O . PRO A 1 93 ? 0.426 15.529 -1.017 1.00 95.25 93 PRO A O 1
ATOM 774 N N . GLN A 1 94 ? -0.142 16.054 -3.128 1.00 94.31 94 GLN A N 1
ATOM 775 C CA . GLN A 1 94 ? -1.326 16.859 -2.796 1.00 94.31 94 GLN A CA 1
ATOM 776 C C . GLN A 1 94 ? -2.421 16.034 -2.107 1.00 94.31 94 GLN A C 1
ATOM 778 O O . GLN A 1 94 ? -3.133 16.518 -1.234 1.00 94.31 94 GLN A O 1
ATOM 783 N N . TYR A 1 95 ? -2.574 14.760 -2.481 1.00 95.25 95 TYR A N 1
ATOM 784 C CA . TYR A 1 95 ? -3.555 13.897 -1.830 1.00 95.25 95 TYR A CA 1
ATOM 785 C C . TYR A 1 95 ? -3.057 13.412 -0.466 1.00 95.25 95 TYR A C 1
ATOM 787 O O . TYR A 1 95 ? -3.848 13.300 0.471 1.00 95.25 95 TYR A O 1
ATOM 795 N N . TYR A 1 96 ? -1.755 13.154 -0.347 1.00 95.44 96 TYR A N 1
ATOM 796 C CA . TYR A 1 96 ? -1.106 12.636 0.858 1.00 95.44 96 TYR A CA 1
ATOM 797 C C . TYR A 1 96 ? -0.500 13.729 1.752 1.00 95.44 96 TYR A C 1
ATOM 799 O O . TYR A 1 96 ? 0.474 13.489 2.469 1.00 95.44 96 TYR A O 1
ATOM 807 N N . GLU A 1 97 ? -1.090 14.924 1.760 1.00 93.75 97 GLU A N 1
ATOM 808 C CA . GLU A 1 97 ? -0.707 15.984 2.689 1.00 93.75 97 GLU A CA 1
ATOM 809 C C . GLU A 1 97 ? -0.939 15.535 4.136 1.00 93.75 97 GLU A C 1
ATOM 811 O O . GLU A 1 97 ? -2.077 15.305 4.553 1.00 93.75 97 GLU A O 1
ATOM 816 N N . LEU A 1 98 ? 0.140 15.440 4.922 1.00 90.25 98 LEU A N 1
ATOM 817 C CA . LEU A 1 98 ? 0.124 14.863 6.273 1.00 90.25 98 LEU A CA 1
ATOM 818 C C . LEU A 1 98 ? -0.879 15.544 7.216 1.00 90.25 98 LEU A C 1
ATOM 820 O O . LEU A 1 98 ? -1.447 14.889 8.084 1.00 90.25 98 LEU A O 1
ATOM 824 N N . GLN A 1 99 ? -1.119 16.844 7.044 1.00 89.88 99 GLN A N 1
ATOM 825 C CA . GLN A 1 99 ? -2.073 17.602 7.859 1.00 89.88 99 GLN A CA 1
ATOM 826 C C . GLN A 1 99 ? -3.528 17.223 7.553 1.00 89.88 99 GLN A C 1
ATOM 828 O O . GLN A 1 99 ? -4.366 17.255 8.447 1.00 89.88 99 GLN A O 1
ATOM 833 N N . SER A 1 100 ? -3.811 16.824 6.309 1.00 90.50 100 SER A N 1
ATOM 834 C CA . SER A 1 100 ? -5.149 16.432 5.850 1.00 90.50 100 SER A CA 1
ATOM 835 C C . SER A 1 100 ? -5.513 14.985 6.194 1.00 90.50 100 SER A C 1
ATOM 837 O O . SER A 1 100 ? -6.680 14.605 6.118 1.00 90.50 100 SER A O 1
ATOM 839 N N . LEU A 1 101 ? -4.521 14.154 6.535 1.00 90.69 101 LEU A N 1
ATOM 840 C CA . LEU A 1 101 ? -4.745 12.745 6.836 1.00 90.69 101 LEU A CA 1
ATOM 841 C C . LEU A 1 101 ? -5.331 12.569 8.247 1.00 90.69 101 LEU A C 1
ATOM 843 O O . LEU A 1 101 ? -4.871 13.236 9.185 1.00 90.69 101 LEU A O 1
ATOM 847 N N . PRO A 1 102 ? -6.294 11.645 8.426 1.00 91.88 102 PRO A N 1
ATOM 848 C CA . PRO A 1 102 ? -6.808 11.297 9.746 1.00 91.88 102 PRO A CA 1
ATOM 849 C C . PRO A 1 102 ? -5.709 10.677 10.619 1.00 91.88 102 PRO A C 1
ATOM 851 O O . PRO A 1 102 ? -4.768 10.067 10.111 1.00 91.88 102 PRO A O 1
ATOM 854 N N . GLU A 1 103 ? -5.832 10.822 11.939 1.00 91.00 103 GLU A N 1
ATOM 855 C CA . GLU A 1 103 ? -4.913 10.188 12.889 1.00 91.00 103 GLU A CA 1
ATOM 856 C C . GLU A 1 103 ? -5.081 8.665 12.867 1.00 91.00 103 GLU A C 1
ATOM 858 O O . GLU A 1 103 ? -6.100 8.128 13.299 1.00 91.00 103 GLU A O 1
ATOM 863 N N . CYS A 1 104 ? -4.075 7.969 12.337 1.00 90.94 104 CYS A N 1
ATOM 864 C CA . CYS A 1 104 ? -4.012 6.513 12.261 1.00 90.94 104 CYS A CA 1
ATOM 865 C C . CYS A 1 104 ? -2.558 6.034 12.121 1.00 90.94 104 CYS A C 1
ATOM 867 O O . CYS A 1 104 ? -1.639 6.830 11.892 1.00 90.94 104 CYS A O 1
ATOM 869 N N . GLU A 1 105 ? -2.333 4.721 12.232 1.00 92.75 105 GLU A N 1
ATOM 870 C CA . GLU A 1 105 ? -0.996 4.128 12.091 1.00 92.75 105 GLU A CA 1
ATOM 871 C C . GLU A 1 105 ? -0.382 4.443 10.717 1.00 92.75 105 GLU A C 1
ATOM 873 O O . GLU A 1 105 ? 0.791 4.809 10.631 1.00 92.75 105 GLU A O 1
ATOM 878 N N . ALA A 1 106 ? -1.199 4.423 9.659 1.00 94.56 106 ALA A N 1
ATOM 879 C CA . ALA A 1 106 ? -0.787 4.788 8.308 1.00 94.56 106 ALA A CA 1
ATOM 880 C C . ALA A 1 106 ? -0.218 6.219 8.236 1.00 94.56 106 ALA A C 1
ATOM 882 O O . ALA A 1 106 ? 0.856 6.435 7.669 1.00 94.56 106 ALA A O 1
ATOM 883 N N . LYS A 1 107 ? -0.884 7.203 8.863 1.00 94.88 107 LYS A N 1
ATOM 884 C CA . LYS A 1 107 ? -0.390 8.589 8.943 1.00 94.88 107 LYS A CA 1
ATOM 885 C C . LYS A 1 107 ? 0.936 8.662 9.693 1.00 94.88 107 LYS A C 1
ATOM 887 O O . LYS A 1 107 ? 1.866 9.317 9.220 1.00 94.88 107 LYS A O 1
ATOM 892 N N . ARG A 1 108 ? 1.047 7.970 10.832 1.00 95.19 108 ARG A N 1
ATOM 893 C CA . ARG A 1 108 ? 2.279 7.930 11.634 1.00 95.19 108 ARG A CA 1
ATOM 894 C C . ARG A 1 108 ? 3.454 7.394 10.815 1.00 95.19 108 ARG A C 1
ATOM 896 O O . ARG A 1 108 ? 4.529 7.992 10.817 1.00 95.19 108 ARG A O 1
ATOM 903 N N . GLN A 1 109 ? 3.248 6.308 10.071 1.00 95.50 109 GLN A N 1
ATOM 904 C CA . GLN A 1 109 ? 4.271 5.754 9.184 1.00 95.50 109 GLN A CA 1
ATOM 905 C C . GLN A 1 109 ? 4.656 6.715 8.059 1.00 95.50 109 GLN A C 1
ATOM 907 O O . GLN A 1 109 ? 5.847 6.960 7.849 1.00 95.50 109 GLN A O 1
ATOM 912 N N . LEU A 1 110 ? 3.671 7.301 7.370 1.00 96.00 110 LEU A N 1
ATOM 913 C CA . LEU A 1 110 ? 3.919 8.278 6.308 1.00 96.00 110 LEU A CA 1
ATOM 914 C C . LEU A 1 110 ? 4.706 9.486 6.824 1.00 96.00 110 LEU A C 1
ATOM 916 O O . LEU A 1 110 ? 5.617 9.950 6.141 1.00 96.00 110 LEU A O 1
ATOM 920 N N . MET A 1 111 ? 4.428 9.949 8.044 1.00 95.56 111 MET A N 1
ATOM 921 C CA . MET A 1 111 ? 5.166 11.041 8.679 1.00 95.56 111 MET A CA 1
ATOM 922 C C . MET A 1 111 ? 6.640 10.682 8.912 1.00 95.56 111 MET A C 1
ATOM 924 O O . MET A 1 111 ? 7.526 11.454 8.543 1.00 95.56 111 MET A O 1
ATOM 928 N N . HIS A 1 112 ? 6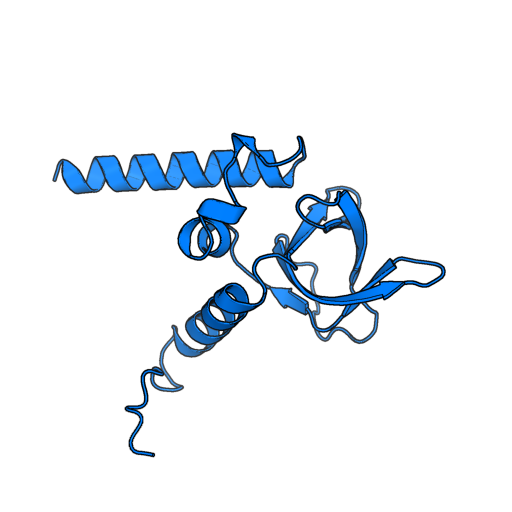.924 9.495 9.459 1.00 95.75 112 HIS A N 1
ATOM 929 C CA . HIS A 1 112 ? 8.302 9.026 9.643 1.00 95.75 112 HIS A CA 1
ATOM 930 C C . HIS A 1 112 ? 9.049 8.884 8.312 1.00 95.75 112 HIS A C 1
ATOM 932 O O . HIS A 1 112 ? 10.221 9.257 8.198 1.00 95.75 112 HIS A O 1
ATOM 938 N N . ILE A 1 113 ? 8.376 8.355 7.289 1.00 95.69 113 ILE A N 1
ATOM 939 C CA . ILE A 1 113 ? 8.948 8.207 5.950 1.00 95.69 113 ILE A CA 1
ATOM 940 C C . ILE A 1 113 ? 9.244 9.577 5.342 1.00 95.69 113 ILE A C 1
ATOM 942 O O . ILE A 1 113 ? 10.347 9.780 4.835 1.00 95.69 113 ILE A O 1
ATOM 946 N N . TYR A 1 114 ? 8.307 10.519 5.442 1.00 94.94 114 TYR A N 1
ATOM 947 C CA . TYR A 1 114 ? 8.468 11.882 4.947 1.00 94.94 114 TYR A CA 1
ATOM 948 C C . TYR A 1 114 ? 9.691 12.564 5.577 1.00 94.94 114 TYR A C 1
ATOM 950 O O . TYR A 1 114 ? 10.574 13.025 4.854 1.00 94.94 114 TYR A O 1
ATOM 958 N N . GLN A 1 115 ? 9.819 12.516 6.908 1.00 95.19 115 GLN A N 1
ATOM 959 C CA . GLN A 1 115 ? 10.984 13.050 7.629 1.00 95.19 115 GLN A CA 1
ATOM 960 C C . GLN A 1 115 ? 12.295 12.407 7.156 1.00 95.19 115 GLN A C 1
ATOM 962 O O . GLN A 1 115 ? 13.291 13.088 6.906 1.00 95.19 115 GLN A O 1
ATOM 967 N N . ARG A 1 116 ? 12.305 11.079 6.983 1.00 94.88 116 ARG A N 1
ATOM 968 C CA . ARG A 1 116 ? 13.475 10.347 6.480 1.00 94.88 116 ARG A CA 1
ATOM 969 C C . ARG A 1 116 ? 13.859 10.784 5.065 1.00 94.88 116 ARG A C 1
ATOM 971 O O . ARG A 1 116 ? 15.050 10.878 4.763 1.00 94.88 116 ARG A O 1
ATOM 978 N N . MET A 1 117 ? 12.880 11.011 4.193 1.00 92.56 117 MET A N 1
ATOM 979 C CA . MET A 1 117 ? 13.107 11.472 2.821 1.00 92.56 117 M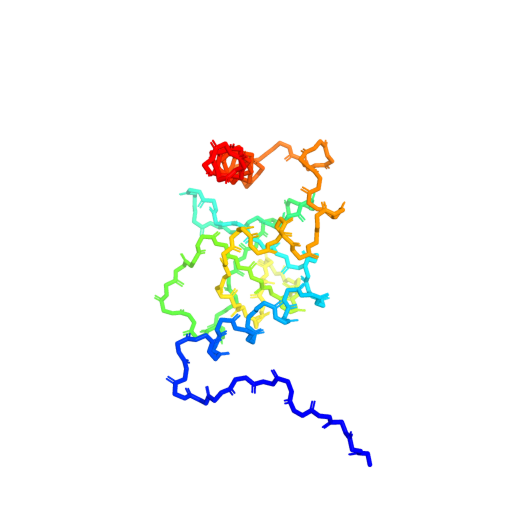ET A CA 1
ATOM 980 C C . MET A 1 117 ? 13.637 12.907 2.788 1.00 92.56 117 MET A C 1
ATOM 982 O O . MET A 1 117 ? 14.571 13.191 2.038 1.00 92.56 117 MET A O 1
ATOM 986 N N . GLU A 1 118 ? 13.104 13.783 3.637 1.00 92.25 118 GLU A N 1
ATOM 987 C CA . GLU A 1 118 ? 13.541 15.174 3.747 1.00 92.25 118 GLU A CA 1
ATOM 988 C C . GLU A 1 118 ? 14.983 15.279 4.259 1.00 92.25 118 GLU A C 1
ATOM 990 O O . GLU A 1 118 ? 15.808 15.962 3.650 1.00 92.25 118 GLU A O 1
ATOM 995 N N . ASN A 1 119 ? 15.330 14.509 5.294 1.00 93.69 119 ASN A N 1
ATOM 996 C CA . ASN A 1 119 ? 16.696 14.445 5.815 1.00 93.69 119 ASN A CA 1
ATOM 997 C C . ASN A 1 119 ? 17.695 14.015 4.732 1.00 93.69 119 ASN A C 1
ATOM 999 O O . ASN A 1 119 ? 18.731 14.654 4.562 1.00 93.69 119 ASN A O 1
ATOM 1003 N N . LYS A 1 120 ? 17.364 12.979 3.948 1.00 90.94 120 LYS A N 1
ATOM 1004 C CA . LYS A 1 120 ? 18.208 12.521 2.831 1.00 90.94 120 LYS A CA 1
ATOM 1005 C C . LYS A 1 120 ? 18.389 13.593 1.756 1.00 90.94 120 LYS A C 1
ATOM 1007 O O . LYS A 1 120 ? 19.503 13.764 1.263 1.00 90.94 120 LYS A O 1
ATOM 1012 N N . ARG A 1 121 ? 17.321 14.324 1.416 1.00 89.31 121 ARG A N 1
ATOM 1013 C CA . ARG A 1 121 ? 17.379 15.432 0.451 1.00 89.31 121 ARG A CA 1
ATOM 1014 C C . ARG A 1 121 ? 18.295 16.552 0.948 1.00 89.31 121 ARG A C 1
ATOM 1016 O O . ARG A 1 121 ? 19.112 17.052 0.182 1.00 89.31 121 ARG A O 1
ATOM 1023 N N . ASN A 1 122 ? 18.205 16.898 2.230 1.00 88.12 122 ASN A N 1
ATOM 1024 C CA . ASN A 1 122 ? 19.015 17.956 2.834 1.00 88.12 122 ASN A CA 1
ATOM 1025 C C . ASN A 1 122 ? 20.501 17.578 2.929 1.00 88.12 122 ASN A C 1
ATOM 1027 O O . ASN A 1 122 ? 21.360 18.441 2.768 1.00 88.12 122 ASN A O 1
ATOM 1031 N N . THR A 1 123 ? 20.827 16.302 3.161 1.00 87.25 123 THR A N 1
ATOM 1032 C CA . THR A 1 123 ? 22.221 15.828 3.151 1.00 87.25 123 THR A CA 1
ATOM 1033 C C . THR A 1 123 ? 22.832 15.886 1.750 1.00 87.25 123 THR A C 1
ATOM 1035 O O . THR A 1 123 ? 23.963 16.334 1.616 1.00 87.25 123 THR A O 1
ATOM 1038 N N . GLN A 1 124 ? 22.082 15.505 0.710 1.00 77.94 124 GLN A N 1
ATOM 1039 C CA . GLN A 1 124 ? 22.563 15.513 -0.681 1.00 77.94 124 GLN A CA 1
ATOM 1040 C C . GLN A 1 124 ? 22.787 16.917 -1.252 1.00 77.94 124 GLN A C 1
ATOM 1042 O O . GLN A 1 124 ? 23.591 17.076 -2.155 1.00 77.94 124 GLN A O 1
ATOM 1047 N N . GLN A 1 125 ? 22.092 17.935 -0.740 1.00 71.44 125 GLN A N 1
ATOM 1048 C CA . GLN A 1 125 ? 22.295 19.329 -1.159 1.00 71.44 125 GLN A CA 1
ATOM 1049 C C . GLN A 1 125 ? 23.516 19.992 -0.505 1.00 71.44 125 GLN A C 1
ATOM 1051 O O . GLN A 1 125 ? 23.896 21.091 -0.900 1.00 71.44 125 GLN A O 1
ATOM 1056 N N . ARG A 1 126 ? 24.098 19.367 0.527 1.00 66.00 126 ARG A N 1
ATOM 1057 C CA . ARG A 1 126 ? 25.257 19.891 1.270 1.00 66.00 126 ARG A CA 1
ATOM 1058 C C . ARG A 1 126 ? 26.593 19.296 0.811 1.00 66.00 126 ARG A C 1
ATOM 1060 O O . ARG A 1 126 ? 27.630 19.773 1.262 1.00 66.00 126 ARG A O 1
ATOM 1067 N N . THR A 1 127 ? 26.558 18.266 -0.030 1.00 56.22 127 THR A N 1
ATOM 1068 C CA . THR A 1 127 ? 27.710 17.606 -0.669 1.00 56.22 127 THR A CA 1
ATOM 1069 C C . THR A 1 127 ? 27.780 17.986 -2.132 1.00 56.22 127 THR A C 1
ATOM 1071 O O . THR A 1 127 ? 28.891 18.304 -2.597 1.00 56.22 127 THR A O 1
#

Solvent-accessible surface area (backbone atoms only — not comparable to full-atom values): 7690 Å² total; per-residue (Å²): 134,91,74,78,83,84,72,72,56,85,88,41,88,54,37,66,54,50,51,54,53,56,46,41,73,77,36,65,77,39,31,32,31,52,43,97,89,74,44,29,33,32,58,80,75,64,45,71,28,39,79,33,89,88,54,87,69,92,67,83,60,59,31,32,36,36,78,42,81,46,87,61,101,61,38,25,36,34,72,69,42,78,51,63,72,70,52,50,53,69,70,39,41,84,81,58,35,75,87,79,46,57,96,47,70,63,47,54,50,51,50,55,51,49,53,54,53,52,54,54,53,58,54,63,75,74,110

Nearest PDB structures (foldseek):
  6sh6-assembly1_A  TM=9.704E-01  e=1.773E-18  Homo sapiens
  8ejm-assembly1_A  TM=9.703E-01  e=2.015E-18  Homo sapiens
  5xdr-assembly1_A  TM=9.712E-01  e=1.661E-17  Homo sapiens
  6sh7-assembly1_A  TM=9.656E-01  e=1.558E-17  Homo sapiens
  8ro2-assembly1_DX  TM=9.433E-01  e=1.459E-16  Homo sapiens

pLDDT: mean 93.0, std 7.82, range [53.5, 98.31]

Radius of gyration: 16.38 Å; Cα contacts (8 Å, |Δi|>4): 158; chains: 1; bounding box: 49×35×48 Å

Secondary structure (DSSP, 8-state):
------PPPTTSTTHHHHHHHHHHHHHTTSEEEE-TTS-EEETTT--EEEE-TT---SS--SEEEEEEEE-SSS-EEEEEEE--HHHHHHH-TTTT-TTTS-SSHHHHHHHHHHHHHHHHHHHHT--

Foldseek 3Di:
DPDPPPADDPPDPCRVVVVQLVVCLVQLQQKWFQDPVGWIARWQVRATEHADPPDPDPDDAGMKGADDWDDDPGIHGYPIDHDDLVSSCVNPVVVPPLVSTDDDPSSVVNVVVVVVVVVVVVVVVVD

Mean predicted aligned error: 4.51 Å